Protein AF-A0A2H6NEI2-F1 (afdb_monomer_lite)

Foldseek 3Di:
DDDPVRVVVLVVVVVVVCVVCVVVVHDDDPVRVVVVVVVCVVCCVPVNDDPDCDPVNCLVPPDDDDSVVSVVVVVVVVVVVVVVVVVVQVVCCVVVVHGDDPVVVVVVCVVVVVVD

Structure (mmCIF, N/CA/C/O backbone):
data_AF-A0A2H6NEI2-F1
#
_entry.id   AF-A0A2H6NEI2-F1
#
loop_
_atom_site.group_PDB
_atom_site.id
_atom_site.type_symbol
_atom_site.label_atom_id
_atom_site.label_alt_id
_atom_site.label_comp_id
_atom_site.label_asym_id
_atom_site.label_entity_id
_atom_site.label_seq_id
_atom_site.pdbx_PDB_ins_code
_atom_site.Cartn_x
_atom_site.Cartn_y
_atom_site.Cartn_z
_atom_site.occupancy
_atom_site.B_iso_or_equiv
_atom_site.auth_seq_id
_atom_site.auth_comp_id
_atom_site.auth_asym_id
_atom_site.auth_atom_id
_atom_site.pdbx_PDB_model_num
ATOM 1 N N . TYR A 1 1 ? -45.173 3.120 -2.646 1.00 40.41 1 TYR A N 1
ATOM 2 C CA . TYR A 1 1 ? -45.473 2.443 -1.368 1.00 40.41 1 TYR A CA 1
ATOM 3 C C . TYR A 1 1 ? -44.822 1.066 -1.385 1.00 40.41 1 TYR A C 1
ATOM 5 O O . TYR A 1 1 ? -45.024 0.372 -2.376 1.00 40.41 1 TYR A O 1
ATOM 13 N N . PRO A 1 2 ? -43.997 0.688 -0.390 1.00 46.28 2 PRO A N 1
ATOM 14 C CA . PRO A 1 2 ? -43.356 -0.630 -0.358 1.00 46.28 2 PRO A CA 1
ATOM 15 C C . PRO A 1 2 ? -44.412 -1.733 -0.193 1.00 46.28 2 PRO A C 1
ATOM 17 O O . PRO A 1 2 ? -45.342 -1.572 0.595 1.00 46.28 2 PRO A O 1
ATOM 20 N N . ASN A 1 3 ? -44.289 -2.835 -0.936 1.00 61.16 3 ASN A N 1
ATOM 21 C CA . ASN A 1 3 ? -45.198 -3.982 -0.845 1.00 61.16 3 ASN A CA 1
ATOM 22 C C . ASN A 1 3 ? -44.942 -4.749 0.472 1.00 61.16 3 ASN A C 1
ATOM 24 O O . ASN A 1 3 ? -43.806 -4.830 0.931 1.00 61.16 3 ASN A O 1
ATOM 28 N N . ILE A 1 4 ? -45.977 -5.348 1.068 1.00 69.56 4 ILE A N 1
ATOM 29 C CA . ILE A 1 4 ? -45.916 -6.202 2.272 1.00 69.56 4 ILE A CA 1
ATOM 30 C C . ILE A 1 4 ? -44.775 -7.235 2.215 1.00 69.56 4 ILE A C 1
ATOM 32 O O . ILE A 1 4 ? -44.058 -7.414 3.198 1.00 69.56 4 ILE A O 1
ATOM 36 N N . ARG A 1 5 ? -44.528 -7.852 1.051 1.00 62.69 5 ARG A N 1
ATOM 37 C CA . ARG A 1 5 ? -43.399 -8.787 0.870 1.00 62.69 5 ARG A CA 1
ATOM 38 C C . ARG A 1 5 ? -42.024 -8.128 1.028 1.00 62.69 5 ARG A C 1
ATOM 40 O O . ARG A 1 5 ? -41.083 -8.788 1.472 1.00 62.69 5 ARG A O 1
ATOM 47 N N . ASP A 1 6 ? -41.894 -6.856 0.667 1.00 63.16 6 ASP A N 1
ATOM 48 C CA . ASP A 1 6 ? -40.654 -6.092 0.828 1.00 63.16 6 ASP A CA 1
ATOM 49 C C . ASP A 1 6 ? -40.447 -5.690 2.291 1.00 63.16 6 ASP A C 1
ATOM 51 O O . ASP A 1 6 ? -39.320 -5.721 2.786 1.00 63.16 6 ASP A O 1
ATOM 55 N N . ILE A 1 7 ? -41.539 -5.412 3.010 1.00 65.25 7 ILE A N 1
ATOM 56 C CA . ILE A 1 7 ? -41.526 -5.103 4.445 1.00 65.25 7 ILE A CA 1
ATOM 57 C C . ILE A 1 7 ? -41.105 -6.336 5.260 1.00 65.25 7 ILE A C 1
ATOM 59 O O . ILE A 1 7 ? -40.207 -6.240 6.091 1.00 65.25 7 ILE A O 1
ATOM 63 N N . GLU A 1 8 ? -41.662 -7.518 4.983 1.00 66.62 8 GLU A N 1
ATOM 64 C CA . GLU A 1 8 ? -41.274 -8.767 5.664 1.00 66.62 8 GLU A CA 1
ATOM 65 C C . GLU A 1 8 ? -39.816 -9.165 5.409 1.00 66.62 8 GLU A C 1
ATOM 67 O O . GLU A 1 8 ? -39.137 -9.693 6.295 1.00 66.62 8 GLU A O 1
ATOM 72 N N . LYS A 1 9 ? -39.318 -8.940 4.187 1.00 66.56 9 LYS A N 1
ATOM 73 C CA . LYS A 1 9 ? -37.896 -9.132 3.883 1.00 66.56 9 LYS A CA 1
ATOM 74 C C . LYS A 1 9 ? -37.050 -8.135 4.669 1.00 66.56 9 LYS A C 1
ATOM 76 O O . LYS A 1 9 ? -36.067 -8.545 5.276 1.00 66.56 9 LYS A O 1
ATOM 81 N N . MET A 1 10 ? -37.440 -6.859 4.714 1.00 62.94 10 MET A N 1
ATOM 82 C CA . MET A 1 10 ? -36.738 -5.831 5.489 1.00 62.94 10 MET A CA 1
ATOM 83 C C . MET A 1 10 ? -36.679 -6.148 6.988 1.00 62.94 10 MET A C 1
ATOM 85 O O . MET A 1 10 ? -35.620 -5.974 7.585 1.00 62.94 10 MET A O 1
ATOM 89 N N . ILE A 1 11 ? -37.772 -6.633 7.584 1.00 67.31 11 ILE A N 1
ATOM 90 C CA . ILE A 1 11 ? -37.821 -7.006 9.007 1.00 67.31 11 ILE A CA 1
ATOM 91 C C . ILE A 1 11 ? -36.866 -8.173 9.286 1.00 67.31 11 ILE A C 1
ATOM 93 O O . ILE A 1 11 ? -35.995 -8.048 10.144 1.00 67.31 11 ILE A O 1
ATOM 97 N N . ARG A 1 12 ? -36.922 -9.247 8.484 1.00 66.50 12 ARG A N 1
ATOM 98 C CA . ARG A 1 12 ? -35.995 -10.386 8.623 1.00 66.50 12 ARG A CA 1
ATOM 99 C C . ARG A 1 12 ? -34.529 -9.989 8.455 1.00 66.50 12 ARG A C 1
ATOM 101 O O . ARG A 1 12 ? -33.669 -10.485 9.176 1.00 66.50 12 ARG A O 1
ATOM 108 N N . TYR A 1 13 ? -34.218 -9.099 7.510 1.00 60.81 13 TYR A N 1
ATOM 109 C CA . TYR A 1 13 ? -32.846 -8.616 7.350 1.00 60.81 13 TYR A CA 1
ATOM 110 C C . TYR A 1 13 ? -32.397 -7.741 8.525 1.00 60.81 13 TYR A C 1
ATOM 112 O O . TYR A 1 13 ? -31.247 -7.871 8.936 1.00 60.81 13 TYR A O 1
ATOM 120 N N . LYS A 1 14 ? -33.273 -6.899 9.095 1.00 63.66 14 LYS A N 1
ATOM 121 C CA . LYS A 1 14 ? -32.969 -6.125 10.311 1.00 63.66 14 LYS A CA 1
ATOM 122 C C . LYS A 1 14 ? -32.583 -7.033 11.473 1.00 63.66 14 LYS A C 1
ATOM 124 O O . LYS A 1 14 ? -31.544 -6.805 12.078 1.00 63.66 14 LYS A O 1
ATOM 129 N N . GLU A 1 15 ? -33.369 -8.072 11.738 1.00 68.31 15 GLU A N 1
ATOM 130 C CA . GLU A 1 15 ? -33.127 -9.017 12.838 1.00 68.31 15 GLU A CA 1
ATOM 131 C C . GLU A 1 15 ? -31.785 -9.754 12.682 1.00 68.31 15 GLU A C 1
ATOM 133 O O . GLU A 1 15 ? -30.975 -9.785 13.608 1.00 68.31 15 GLU A O 1
ATOM 138 N N . LEU A 1 16 ? -31.488 -10.263 11.480 1.00 65.19 16 LEU A N 1
ATOM 139 C CA . LEU A 1 16 ? -30.225 -10.958 11.191 1.00 65.19 16 LEU A CA 1
ATOM 140 C C . LEU A 1 16 ? -28.996 -10.041 11.263 1.00 65.19 16 LEU A C 1
ATOM 142 O O . LEU A 1 16 ? -27.901 -10.486 11.622 1.00 65.19 16 LEU A O 1
ATOM 146 N N . VAL A 1 17 ? -29.149 -8.776 10.865 1.00 60.75 17 VAL A N 1
ATOM 147 C CA . VAL A 1 17 ? -28.071 -7.785 10.924 1.00 60.75 17 VAL A CA 1
ATOM 148 C C . VAL A 1 17 ? -27.802 -7.402 12.367 1.00 60.75 17 VAL A C 1
ATOM 150 O O . VAL A 1 17 ? -26.643 -7.453 12.764 1.00 60.75 17 VAL A O 1
ATOM 153 N N . ASP A 1 18 ? -28.848 -7.126 13.147 1.00 62.75 18 ASP A N 1
ATOM 154 C CA . ASP A 1 18 ? -28.743 -6.724 14.550 1.00 62.75 18 ASP A CA 1
ATOM 155 C C . ASP A 1 18 ? -28.093 -7.827 15.411 1.00 62.75 18 ASP A C 1
ATOM 157 O O . ASP A 1 18 ? -27.259 -7.545 16.268 1.00 62.75 18 ASP A O 1
ATOM 161 N N . GLU A 1 19 ? -28.354 -9.110 15.127 1.00 61.25 19 GLU A N 1
ATOM 162 C CA . GLU A 1 19 ? -27.636 -10.221 15.771 1.00 61.25 19 GLU A CA 1
ATOM 163 C C . GLU A 1 19 ? -26.144 -10.290 15.400 1.00 61.25 19 GLU A C 1
ATOM 165 O O . GLU A 1 19 ? -25.294 -10.548 16.259 1.00 61.25 19 GLU A O 1
ATOM 170 N N . 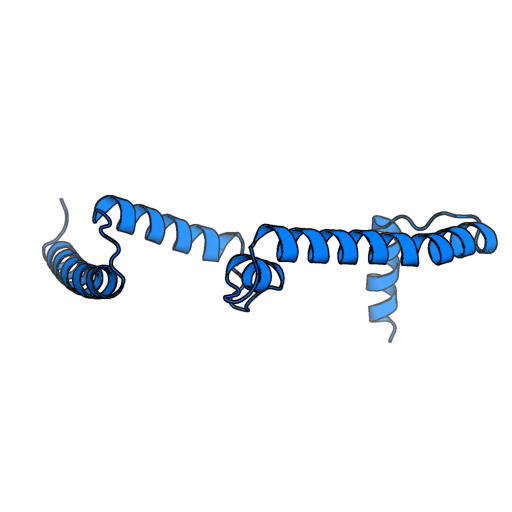ARG A 1 20 ? -25.789 -10.076 14.125 1.00 56.84 20 ARG A N 1
ATOM 171 C CA . ARG A 1 20 ? -24.389 -10.145 13.661 1.00 56.84 20 ARG A CA 1
ATOM 172 C C . ARG A 1 20 ? -23.561 -8.944 14.113 1.00 56.84 20 ARG A C 1
ATOM 174 O O . ARG A 1 20 ? -22.379 -9.115 14.415 1.00 56.84 20 ARG A O 1
ATOM 181 N N . THR A 1 21 ? -24.149 -7.751 14.143 1.00 57.34 21 THR A N 1
ATOM 182 C CA . THR A 1 21 ? -23.494 -6.510 14.578 1.00 57.34 21 THR A CA 1
ATOM 183 C C . THR A 1 21 ? -23.335 -6.471 16.097 1.00 57.34 21 THR A C 1
ATOM 185 O O . THR A 1 21 ? -22.233 -6.175 16.566 1.00 57.34 21 THR A O 1
ATOM 188 N N . LYS A 1 22 ? -24.344 -6.915 16.867 1.00 58.97 22 LYS A N 1
ATOM 189 C CA . LYS A 1 22 ? -24.234 -7.086 18.331 1.00 58.97 22 LYS A CA 1
ATOM 190 C C . LYS A 1 22 ? -23.126 -8.055 18.726 1.00 58.97 22 LYS A C 1
ATOM 192 O O . LYS A 1 22 ? -22.340 -7.741 19.614 1.00 58.97 22 LYS A O 1
ATOM 197 N N . ARG A 1 23 ? -22.981 -9.190 18.027 1.00 51.84 23 ARG A N 1
ATOM 198 C CA . ARG A 1 23 ? -21.881 -10.148 18.276 1.00 51.84 23 ARG A CA 1
ATOM 199 C C . ARG A 1 23 ? -20.485 -9.564 18.042 1.00 51.84 23 ARG A C 1
ATOM 201 O O . ARG A 1 23 ? -19.524 -10.079 18.601 1.00 51.84 23 ARG A O 1
ATOM 208 N N . LYS A 1 24 ? -20.358 -8.520 17.218 1.00 57.81 24 LYS A N 1
ATOM 209 C CA . LYS A 1 24 ? -19.084 -7.845 16.924 1.00 57.81 24 LYS A CA 1
ATOM 210 C C . LYS A 1 24 ? -18.884 -6.547 17.719 1.00 57.81 24 LYS A C 1
ATOM 212 O O . LYS A 1 24 ? -17.877 -5.884 17.512 1.00 57.81 24 LYS A O 1
ATOM 217 N N . GLY A 1 25 ? -19.816 -6.185 18.609 1.00 53.00 25 GLY A N 1
ATOM 218 C CA . GLY A 1 25 ? -19.750 -4.951 19.403 1.00 53.00 25 GLY A CA 1
ATOM 219 C C . GLY A 1 25 ? -19.927 -3.666 18.587 1.00 53.00 25 GLY A C 1
ATOM 220 O O . GLY A 1 25 ? -19.584 -2.587 19.058 1.00 53.00 25 GLY A O 1
ATOM 221 N N . ILE A 1 26 ? -20.439 -3.768 17.359 1.00 61.09 26 ILE A N 1
ATOM 222 C CA . ILE A 1 26 ? -20.591 -2.636 16.444 1.00 61.09 26 ILE A CA 1
ATOM 223 C C . ILE A 1 26 ? -22.052 -2.186 16.498 1.00 61.09 26 ILE A C 1
ATOM 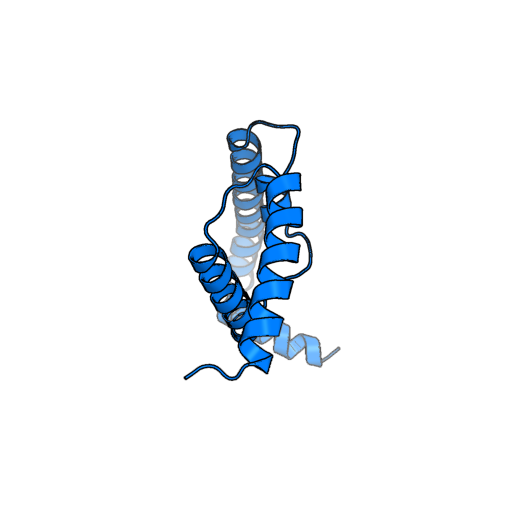225 O O . ILE A 1 26 ? -22.933 -2.909 16.042 1.00 61.09 26 ILE A O 1
ATOM 229 N N . ILE A 1 27 ? -22.321 -0.996 17.038 1.00 62.06 27 ILE A N 1
ATOM 230 C CA . ILE A 1 27 ? -23.652 -0.375 16.975 1.00 62.06 27 ILE A CA 1
ATOM 231 C C . ILE A 1 27 ? -23.687 0.482 15.712 1.00 62.06 27 ILE A C 1
ATOM 233 O O . ILE A 1 27 ? -23.021 1.511 15.634 1.00 62.06 27 ILE A O 1
ATOM 237 N N . LEU A 1 28 ? -24.427 0.031 14.705 1.00 65.00 28 LEU A N 1
ATOM 238 C CA . LEU A 1 28 ? -24.539 0.704 13.414 1.00 65.00 28 LEU A CA 1
ATOM 239 C C . LEU A 1 28 ? -26.020 0.871 13.085 1.00 65.00 28 LEU A C 1
ATOM 241 O O . LEU A 1 28 ? -26.769 -0.106 13.120 1.00 65.00 28 LEU A O 1
ATOM 245 N N . ASP A 1 29 ? -26.441 2.100 12.786 1.00 76.44 29 ASP A N 1
ATOM 246 C CA . ASP A 1 29 ? -27.825 2.370 12.401 1.00 76.44 29 ASP A CA 1
ATOM 247 C C . ASP A 1 29 ? -28.184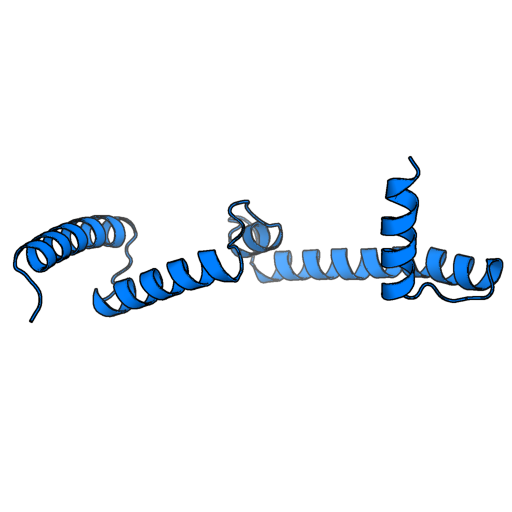 1.636 11.096 1.00 76.44 29 ASP A C 1
ATOM 249 O O . ASP A 1 29 ? -27.367 1.502 10.177 1.00 76.44 29 ASP A O 1
ATOM 253 N N . TRP A 1 30 ? -29.426 1.155 11.009 1.00 71.44 30 TRP A N 1
ATOM 254 C CA . TRP A 1 30 ? -29.905 0.343 9.888 1.00 71.44 30 TRP A CA 1
ATOM 255 C C . TRP A 1 30 ? -29.766 1.066 8.547 1.00 71.44 30 TRP A C 1
ATOM 257 O O . TRP A 1 30 ? -29.433 0.448 7.531 1.00 71.44 30 TRP A O 1
ATOM 267 N N . TRP A 1 31 ? -30.014 2.378 8.536 1.00 70.31 31 TRP A N 1
ATOM 268 C CA . TRP A 1 31 ? -29.899 3.172 7.322 1.00 70.31 31 TRP A CA 1
ATOM 269 C C . TRP A 1 31 ? -28.453 3.227 6.830 1.00 70.31 31 TRP A C 1
ATOM 271 O O . TRP A 1 31 ? -28.187 2.962 5.656 1.00 70.31 31 TRP A O 1
ATOM 281 N N . ALA A 1 32 ? -27.511 3.461 7.744 1.00 75.69 32 ALA A N 1
ATOM 282 C CA . ALA A 1 32 ? -26.087 3.459 7.436 1.00 75.69 32 ALA A CA 1
ATOM 283 C C . ALA A 1 32 ? -25.618 2.086 6.920 1.00 75.69 32 ALA A C 1
ATOM 285 O O . ALA A 1 32 ? -24.897 2.013 5.924 1.00 75.69 32 ALA A O 1
ATOM 286 N N . TYR A 1 33 ? -26.091 0.987 7.516 1.00 77.25 33 TYR A N 1
ATOM 287 C CA . TYR A 1 33 ? -25.812 -0.362 7.014 1.00 77.25 33 TYR A CA 1
ATOM 288 C C . TYR A 1 33 ? -26.295 -0.556 5.567 1.00 77.25 33 TYR A C 1
ATOM 290 O O . TYR A 1 33 ? -25.542 -1.040 4.717 1.00 77.25 33 TYR A O 1
ATOM 298 N N . MET A 1 34 ? -27.532 -0.150 5.266 1.00 75.94 34 MET A N 1
ATOM 299 C CA . MET A 1 34 ? -28.100 -0.262 3.919 1.00 75.94 34 MET A CA 1
ATOM 300 C C . MET A 1 34 ? -27.309 0.551 2.894 1.00 75.94 34 MET A C 1
ATOM 302 O O . MET A 1 34 ? -27.032 0.052 1.802 1.00 75.94 34 MET A O 1
ATOM 306 N N . GLN A 1 35 ? -26.896 1.768 3.247 1.00 78.69 35 GLN A N 1
ATOM 307 C CA . GLN A 1 35 ? -26.067 2.600 2.376 1.00 78.69 35 GLN A CA 1
ATOM 308 C C . GLN A 1 35 ? -24.721 1.934 2.067 1.00 78.69 35 GLN A C 1
ATOM 310 O O . GLN A 1 35 ? -24.335 1.857 0.899 1.00 78.69 35 GLN A O 1
ATOM 315 N N . ILE A 1 36 ? -24.046 1.382 3.082 1.00 81.62 36 ILE A N 1
ATOM 316 C CA . ILE A 1 36 ? -22.776 0.657 2.912 1.00 81.62 36 ILE A CA 1
ATOM 317 C C . ILE A 1 36 ? -22.966 -0.561 2.002 1.00 81.62 36 ILE A C 1
ATOM 319 O O . ILE A 1 36 ? -22.169 -0.777 1.095 1.00 81.62 36 ILE A O 1
ATOM 323 N N . GLN A 1 37 ? -24.033 -1.341 2.193 1.00 80.50 37 GLN A N 1
ATOM 324 C CA . GLN A 1 37 ? -24.303 -2.535 1.385 1.00 80.50 37 GLN A CA 1
ATOM 325 C C . GLN A 1 37 ? -24.605 -2.213 -0.080 1.00 80.50 37 GLN A C 1
ATOM 327 O O . GLN A 1 37 ? -24.135 -2.914 -0.977 1.00 80.50 37 GLN A O 1
ATOM 332 N N . VAL A 1 38 ? -25.402 -1.173 -0.335 1.00 82.81 38 VAL A N 1
ATOM 333 C CA . VAL A 1 38 ? -25.716 -0.736 -1.701 1.00 82.81 38 VAL A CA 1
ATOM 334 C C . VAL A 1 38 ? -24.448 -0.264 -2.401 1.00 82.81 38 VAL A C 1
ATOM 336 O O . VAL A 1 38 ? -24.191 -0.686 -3.528 1.00 82.81 38 VAL A O 1
ATOM 339 N N . LYS A 1 39 ? -23.634 0.543 -1.712 1.00 79.50 39 LYS A N 1
ATOM 340 C CA . LYS A 1 39 ? -22.359 1.020 -2.242 1.00 79.50 39 LYS A CA 1
ATOM 341 C C . LYS A 1 39 ? -21.400 -0.142 -2.516 1.00 79.50 39 LYS A C 1
ATOM 343 O O . LYS A 1 39 ? -20.941 -0.287 -3.638 1.00 79.50 39 LYS A O 1
ATOM 348 N N . PHE A 1 40 ? -21.222 -1.051 -1.558 1.00 77.44 40 PHE A N 1
ATOM 349 C CA . PHE A 1 40 ? -20.375 -2.237 -1.713 1.00 77.44 40 PHE A CA 1
ATOM 350 C C . PHE A 1 40 ? -20.784 -3.106 -2.910 1.00 77.44 40 PHE A C 1
ATOM 352 O O . PHE A 1 40 ? -19.937 -3.545 -3.682 1.00 77.44 40 PHE A O 1
ATOM 359 N N . LYS A 1 41 ? -22.088 -3.346 -3.107 1.00 80.12 41 LYS A N 1
ATOM 360 C CA . LYS A 1 41 ? -22.580 -4.115 -4.262 1.00 80.12 41 LYS A CA 1
ATOM 361 C C . LYS A 1 41 ? -22.324 -3.419 -5.593 1.00 80.12 41 LYS A C 1
ATOM 363 O O . LYS A 1 41 ? -22.144 -4.111 -6.593 1.00 80.12 41 LYS A O 1
ATOM 368 N N . LYS A 1 42 ? -22.382 -2.089 -5.617 1.00 80.44 42 LYS A N 1
ATOM 369 C CA . LYS A 1 42 ? -22.086 -1.292 -6.806 1.00 80.44 42 LYS A CA 1
ATOM 370 C C . LYS A 1 42 ? -20.589 -1.350 -7.116 1.00 80.44 42 LYS A C 1
ATOM 372 O O . LYS A 1 42 ? -20.220 -1.814 -8.190 1.00 80.44 42 LYS A O 1
ATOM 377 N N . ASP A 1 43 ? -19.755 -1.026 -6.134 1.00 75.12 43 ASP A N 1
ATOM 378 C CA . ASP A 1 43 ? -18.294 -1.002 -6.255 1.00 75.12 43 ASP A CA 1
ATOM 379 C C . ASP A 1 43 ? -17.742 -2.396 -6.620 1.00 75.12 43 ASP A C 1
ATOM 381 O O . ASP A 1 43 ? -16.921 -2.531 -7.522 1.00 75.12 43 ASP A O 1
ATOM 385 N N . SER A 1 44 ? -18.284 -3.469 -6.028 1.00 74.31 44 SER A N 1
ATOM 386 C CA . SER A 1 44 ? -17.919 -4.853 -6.369 1.00 74.31 44 SER A CA 1
ATOM 387 C C . SER A 1 44 ? -18.230 -5.243 -7.813 1.00 74.31 44 SER A C 1
ATOM 389 O O . SER A 1 44 ? -17.577 -6.148 -8.329 1.00 74.31 44 SER A O 1
ATOM 391 N N . LYS A 1 45 ? -19.250 -4.644 -8.434 1.00 73.88 45 LYS A N 1
ATOM 392 C CA . LYS A 1 45 ? -19.637 -4.940 -9.819 1.00 73.88 45 LYS A CA 1
ATOM 393 C C . LYS A 1 45 ? -18.885 -4.080 -10.826 1.00 73.88 45 LYS A C 1
ATOM 395 O O . LYS A 1 45 ? -18.617 -4.558 -11.919 1.00 73.88 45 LYS A O 1
ATOM 400 N N . GLU A 1 46 ? -18.606 -2.829 -10.473 1.00 73.38 46 GLU A N 1
ATOM 401 C CA . GLU A 1 46 ? -18.005 -1.845 -11.378 1.00 73.38 46 GLU A CA 1
ATOM 402 C C . GLU A 1 46 ? -16.475 -1.870 -11.345 1.00 73.38 46 GLU A C 1
ATOM 404 O O . GLU A 1 46 ? -15.852 -1.769 -12.395 1.00 73.38 46 GLU A O 1
ATOM 409 N N . GLN A 1 47 ? -15.869 -2.015 -10.163 1.00 63.72 47 GLN A N 1
ATOM 410 C CA . GLN A 1 47 ? -14.413 -1.923 -9.991 1.00 63.72 47 GLN A CA 1
ATOM 411 C C . GLN A 1 47 ? -13.741 -3.270 -9.715 1.00 63.72 47 GLN A C 1
ATOM 413 O O . GLN A 1 47 ? -12.527 -3.366 -9.836 1.00 63.72 47 GLN A O 1
ATOM 418 N N . GLY A 1 48 ? -14.522 -4.306 -9.386 1.00 63.00 48 GLY A N 1
ATOM 419 C CA . GLY A 1 48 ? -13.998 -5.605 -8.970 1.00 63.00 48 GLY A CA 1
ATOM 420 C C . GLY A 1 48 ? -13.325 -5.496 -7.604 1.00 63.00 48 GLY A C 1
ATOM 421 O O . GLY A 1 48 ? -12.183 -5.074 -7.487 1.00 63.00 48 GLY A O 1
ATOM 422 N N . ILE A 1 49 ? -14.037 -5.871 -6.541 1.00 65.62 49 ILE A N 1
ATOM 423 C CA . ILE A 1 49 ? -13.403 -5.992 -5.225 1.00 65.62 49 ILE A CA 1
ATOM 424 C C . ILE A 1 49 ? -12.669 -7.323 -5.207 1.00 65.62 49 ILE A C 1
ATOM 426 O O . ILE A 1 49 ? -13.302 -8.382 -5.308 1.00 65.62 49 ILE A O 1
ATOM 430 N N . ASP A 1 50 ? -11.349 -7.240 -5.103 1.00 63.59 50 ASP A N 1
ATOM 431 C CA . ASP A 1 50 ? -10.500 -8.409 -4.986 1.00 63.59 50 ASP A CA 1
ATOM 432 C C . ASP A 1 50 ? -10.869 -9.174 -3.709 1.00 63.59 50 ASP A C 1
ATOM 434 O O . ASP A 1 50 ? -11.048 -8.594 -2.634 1.00 63.59 50 ASP A O 1
ATOM 438 N N . LYS A 1 51 ? -11.115 -10.475 -3.854 1.00 66.75 51 LYS A N 1
ATOM 439 C CA . LYS A 1 51 ? -11.565 -11.321 -2.736 1.00 66.75 51 LYS A CA 1
ATOM 440 C C . LYS A 1 51 ? -10.389 -11.922 -1.984 1.00 66.75 51 LYS A C 1
ATOM 442 O O . LYS A 1 51 ? -10.581 -12.440 -0.882 1.00 66.75 51 LYS A O 1
ATOM 447 N N . GLU A 1 52 ? -9.214 -11.900 -2.598 1.00 75.75 52 GLU A N 1
ATOM 448 C CA . GLU A 1 52 ? -7.988 -12.385 -1.997 1.00 75.75 52 GLU A CA 1
ATOM 449 C C . GLU A 1 52 ? -7.394 -11.322 -1.082 1.00 75.75 52 GLU A C 1
ATOM 451 O O . GLU A 1 52 ? -7.542 -10.122 -1.294 1.00 75.75 52 GLU A O 1
ATOM 456 N N . VAL A 1 53 ? -6.749 -11.780 -0.012 1.00 69.31 53 VAL A N 1
ATOM 457 C CA . VAL A 1 53 ? -6.153 -10.884 0.976 1.00 69.31 53 VAL A CA 1
ATOM 458 C C . VAL A 1 53 ? -4.905 -10.260 0.361 1.00 69.31 53 VAL A C 1
ATOM 460 O O . VAL A 1 53 ? -3.873 -10.927 0.247 1.00 69.31 53 VAL A O 1
ATOM 463 N N . GLN A 1 54 ? -4.978 -8.982 -0.003 1.00 76.81 54 GLN A N 1
ATOM 464 C CA . GLN A 1 54 ? -3.852 -8.283 -0.610 1.00 76.81 54 GLN A CA 1
ATOM 465 C C . GLN A 1 54 ? -2.754 -8.000 0.424 1.00 76.81 54 GLN A C 1
ATOM 467 O O . GLN A 1 54 ? -3.007 -7.936 1.631 1.00 76.81 54 GLN A O 1
ATOM 472 N N . LYS A 1 55 ? -1.510 -7.780 -0.031 1.00 73.62 55 LYS A N 1
ATOM 473 C CA . LYS A 1 55 ? -0.385 -7.396 0.853 1.00 73.62 55 LYS A CA 1
ATOM 474 C C . LYS A 1 55 ? -0.751 -6.192 1.740 1.00 73.62 55 LYS A C 1
ATOM 476 O O . LYS A 1 55 ? -0.453 -6.194 2.934 1.00 73.62 55 LYS A O 1
ATOM 481 N N . LEU A 1 56 ? -1.463 -5.205 1.187 1.00 76.75 56 LEU A N 1
ATOM 482 C CA . LEU A 1 56 ? -1.945 -4.037 1.933 1.00 76.75 56 LEU A CA 1
ATOM 483 C C . LEU A 1 56 ? -2.963 -4.406 3.021 1.00 76.75 56 LEU A C 1
ATOM 485 O O . LEU A 1 56 ? -2.870 -3.888 4.134 1.00 76.75 56 LEU A O 1
ATOM 489 N N . ASP A 1 57 ? -3.870 -5.348 2.757 1.00 77.50 57 ASP A N 1
ATOM 490 C CA . ASP A 1 57 ? -4.810 -5.848 3.767 1.00 77.50 57 ASP A CA 1
ATOM 491 C C . ASP A 1 57 ? -4.069 -6.529 4.919 1.00 77.50 57 ASP A C 1
ATOM 493 O O . ASP A 1 57 ? -4.418 -6.347 6.085 1.00 77.50 57 ASP A O 1
ATOM 497 N N . GLN A 1 58 ? -2.997 -7.269 4.634 1.00 80.31 58 GLN A N 1
ATOM 498 C CA . GLN A 1 58 ? -2.175 -7.901 5.672 1.00 80.31 58 GLN A CA 1
ATOM 499 C C . GLN A 1 58 ? -1.461 -6.848 6.536 1.00 80.31 58 GLN A C 1
ATOM 501 O O . GLN A 1 58 ? -1.411 -6.969 7.765 1.00 80.31 58 GLN A O 1
ATOM 506 N N . ILE A 1 59 ? -0.975 -5.768 5.919 1.00 80.12 59 ILE A N 1
ATOM 507 C CA . ILE A 1 59 ? -0.340 -4.640 6.617 1.00 80.12 59 ILE A CA 1
ATOM 508 C C . ILE A 1 59 ? -1.348 -3.885 7.487 1.00 80.12 59 ILE A C 1
ATOM 510 O O . ILE A 1 59 ? -1.023 -3.551 8.626 1.00 80.12 59 ILE A O 1
ATOM 514 N N . LEU A 1 60 ? -2.570 -3.669 6.998 1.00 75.12 60 LEU A N 1
ATOM 515 C CA . LEU A 1 60 ? -3.634 -2.968 7.721 1.00 75.12 60 LEU A CA 1
ATOM 516 C C . LEU A 1 60 ? -4.226 -3.814 8.858 1.00 75.12 60 LEU A C 1
ATOM 518 O O . LEU A 1 60 ? -4.500 -3.292 9.938 1.00 75.12 60 LEU A O 1
ATOM 522 N N . THR A 1 61 ? -4.386 -5.122 8.643 1.00 75.12 61 THR A N 1
ATOM 523 C CA . THR A 1 61 ? -5.150 -6.009 9.543 1.00 75.12 61 THR A CA 1
ATOM 524 C C . THR A 1 61 ? -4.283 -6.909 10.427 1.00 75.12 61 THR A C 1
ATOM 526 O O . THR A 1 61 ? -4.802 -7.584 11.315 1.00 75.12 61 THR A O 1
ATOM 529 N N . GLY A 1 62 ? -2.965 -6.953 10.214 1.00 74.00 62 GLY A N 1
ATOM 530 C CA . GLY A 1 62 ? -2.065 -7.787 11.021 1.00 74.00 62 GLY A CA 1
ATOM 531 C C . GLY A 1 62 ? -2.095 -7.435 12.516 1.00 74.00 62 GLY A C 1
ATOM 532 O O . GLY A 1 62 ? -2.305 -6.281 12.907 1.00 74.00 62 GLY A O 1
ATOM 533 N N . LYS A 1 63 ? -1.906 -8.456 13.354 1.00 66.50 63 LYS A N 1
ATOM 534 C CA . LYS A 1 63 ? -2.192 -8.403 14.795 1.00 66.50 63 LYS A CA 1
ATOM 535 C C . LYS A 1 63 ? -1.024 -7.950 15.672 1.00 66.50 63 LYS A C 1
ATOM 537 O O . LYS A 1 63 ? -1.266 -7.464 16.771 1.00 66.50 63 LYS A O 1
ATOM 542 N N . ASP A 1 64 ? 0.214 -8.047 15.187 1.00 62.72 64 ASP A N 1
ATOM 543 C CA . ASP A 1 64 ? 1.340 -8.256 16.113 1.00 62.72 64 ASP A CA 1
ATOM 544 C C . ASP A 1 64 ? 2.418 -7.151 16.096 1.00 62.72 64 ASP A C 1
ATOM 546 O O . ASP A 1 64 ? 3.344 -7.168 16.901 1.00 62.72 64 ASP A O 1
ATOM 550 N N . ILE A 1 65 ? 2.293 -6.135 15.228 1.00 60.00 65 ILE A N 1
ATOM 551 C CA . ILE A 1 65 ? 3.248 -5.013 15.120 1.00 60.00 65 ILE A CA 1
ATOM 552 C C . ILE A 1 65 ? 2.481 -3.685 15.037 1.00 60.00 65 ILE A C 1
ATOM 554 O O . ILE A 1 65 ? 1.459 -3.598 14.349 1.00 60.00 65 ILE A O 1
ATOM 558 N N . LYS A 1 66 ? 2.972 -2.622 15.696 1.00 77.88 66 LYS A N 1
ATOM 559 C CA . LYS A 1 66 ? 2.418 -1.259 15.569 1.00 77.88 66 LYS A CA 1
ATOM 560 C C . LYS A 1 66 ? 2.274 -0.910 14.085 1.00 77.88 66 LYS A C 1
ATOM 562 O O . LYS A 1 66 ? 3.247 -1.002 13.345 1.00 77.88 66 LYS A O 1
ATOM 567 N N . PHE A 1 67 ? 1.068 -0.530 13.663 1.00 77.56 67 PHE A N 1
ATOM 568 C CA . PHE A 1 67 ? 0.708 -0.261 12.263 1.00 77.56 67 PHE A CA 1
ATOM 569 C C . PHE A 1 67 ? 1.787 0.533 11.506 1.00 77.56 67 PHE A C 1
ATOM 571 O O . PHE A 1 67 ? 2.247 0.097 10.458 1.00 77.56 67 PHE A O 1
ATOM 578 N N . ILE A 1 68 ? 2.284 1.612 12.122 1.00 79.25 68 ILE A N 1
ATOM 579 C CA . ILE A 1 68 ? 3.326 2.493 11.572 1.00 79.25 68 ILE A CA 1
ATOM 580 C C . ILE A 1 68 ? 4.572 1.719 11.121 1.00 79.25 68 ILE A C 1
ATOM 582 O O . ILE A 1 68 ? 5.086 1.971 10.039 1.00 79.25 68 ILE A O 1
ATOM 586 N N . THR A 1 69 ? 5.051 0.763 11.917 1.00 79.81 69 THR A N 1
ATOM 587 C CA . THR A 1 69 ? 6.268 0.003 11.604 1.00 79.81 69 THR A CA 1
ATOM 588 C C . THR A 1 69 ? 6.067 -0.926 10.408 1.00 79.81 69 THR A C 1
ATOM 590 O O . THR A 1 69 ? 6.965 -1.056 9.585 1.00 79.81 69 THR A O 1
ATOM 593 N N . ARG A 1 70 ? 4.886 -1.541 10.266 1.00 81.31 70 ARG A N 1
ATOM 594 C CA . ARG A 1 70 ? 4.579 -2.383 9.097 1.00 81.31 70 ARG A CA 1
ATOM 595 C C . ARG A 1 70 ? 4.467 -1.554 7.829 1.00 81.31 70 ARG A C 1
ATOM 597 O O . ARG A 1 70 ? 5.037 -1.934 6.814 1.00 81.31 70 ARG A O 1
ATOM 604 N N . THR A 1 71 ? 3.784 -0.414 7.910 1.00 80.62 71 THR A N 1
ATOM 605 C CA . THR A 1 71 ? 3.672 0.523 6.790 1.00 80.62 71 THR A CA 1
ATOM 606 C C . THR A 1 71 ? 5.046 1.032 6.373 1.00 80.62 71 THR A C 1
ATOM 608 O O . THR A 1 71 ? 5.361 1.011 5.192 1.00 80.62 71 THR A O 1
ATOM 611 N N . TYR A 1 72 ? 5.888 1.429 7.332 1.00 79.81 72 TYR A N 1
ATOM 612 C CA . TYR A 1 72 ? 7.244 1.898 7.053 1.00 79.81 72 TYR A CA 1
ATOM 613 C C . TYR A 1 72 ? 8.102 0.824 6.378 1.00 79.81 72 TYR A C 1
ATOM 615 O O . TYR A 1 72 ? 8.705 1.097 5.349 1.00 79.81 72 TYR A O 1
ATOM 623 N N . ASN A 1 73 ? 8.111 -0.403 6.906 1.00 83.44 73 ASN A N 1
ATOM 624 C CA . ASN A 1 73 ? 8.894 -1.489 6.317 1.00 83.44 73 ASN A CA 1
ATOM 625 C C . ASN A 1 73 ? 8.423 -1.839 4.900 1.00 83.44 73 ASN A C 1
ATOM 627 O O . ASN A 1 73 ? 9.255 -2.093 4.042 1.00 83.44 73 ASN A O 1
ATOM 631 N N . TYR A 1 74 ? 7.111 -1.820 4.648 1.00 84.31 74 TYR A N 1
ATOM 632 C CA . TYR A 1 74 ? 6.577 -2.056 3.307 1.00 84.31 74 TYR A CA 1
ATOM 633 C C . TYR A 1 74 ? 6.956 -0.941 2.328 1.00 84.31 74 TYR A C 1
ATOM 635 O O . TYR A 1 74 ? 7.365 -1.224 1.209 1.00 84.31 74 TYR A O 1
ATOM 643 N N . LEU A 1 75 ? 6.857 0.325 2.746 1.00 80.31 75 LEU A N 1
ATOM 644 C CA . LEU A 1 75 ? 7.290 1.452 1.915 1.00 80.31 75 LEU A CA 1
ATOM 645 C C . LEU A 1 75 ? 8.790 1.379 1.611 1.00 80.31 75 LEU A C 1
ATOM 647 O O . LEU A 1 75 ? 9.185 1.628 0.479 1.00 80.31 75 LEU A O 1
ATOM 651 N N . LEU A 1 76 ? 9.599 0.986 2.598 1.00 82.62 76 LEU A N 1
ATOM 652 C CA . LEU A 1 76 ? 11.033 0.786 2.425 1.00 82.62 76 LEU A CA 1
ATOM 653 C C . LEU A 1 76 ? 11.340 -0.364 1.452 1.00 82.62 76 LEU A C 1
ATOM 655 O O . LEU A 1 76 ? 12.233 -0.226 0.628 1.00 82.62 76 LEU A O 1
ATOM 659 N N . GLU A 1 77 ? 10.608 -1.482 1.523 1.00 84.50 77 GLU A N 1
ATOM 660 C CA . GLU A 1 77 ? 10.736 -2.609 0.582 1.00 84.50 77 GLU A CA 1
ATOM 661 C C . GLU A 1 77 ? 10.435 -2.164 -0.856 1.00 84.50 77 GLU A C 1
ATOM 663 O O . GLU A 1 77 ? 11.236 -2.421 -1.750 1.00 84.50 77 GLU A O 1
ATOM 668 N N . VAL A 1 78 ? 9.338 -1.428 -1.062 1.00 80.38 78 VAL A N 1
ATOM 669 C CA . VAL A 1 78 ? 8.950 -0.891 -2.377 1.00 80.38 78 VAL A CA 1
ATOM 670 C C . VAL A 1 78 ? 9.991 0.098 -2.914 1.00 80.38 78 VAL A C 1
ATOM 672 O O . VAL A 1 78 ? 10.381 0.009 -4.075 1.00 80.38 78 VAL A O 1
ATOM 675 N N . GLU A 1 79 ? 10.484 1.017 -2.080 1.00 73.81 79 GLU A N 1
ATOM 676 C CA . GLU A 1 79 ? 11.516 1.987 -2.477 1.00 73.81 79 GLU A CA 1
ATOM 677 C C . GLU A 1 79 ? 12.837 1.296 -2.858 1.00 73.81 79 GLU A C 1
ATOM 679 O O . GLU A 1 79 ? 13.487 1.677 -3.835 1.00 73.81 79 GLU A O 1
ATOM 684 N N . LEU A 1 80 ? 13.216 0.243 -2.128 1.00 73.06 80 LEU A N 1
ATOM 685 C CA . LEU A 1 80 ? 14.420 -0.535 -2.414 1.00 73.06 80 LEU A CA 1
ATOM 686 C C . LEU A 1 80 ? 14.268 -1.380 -3.689 1.00 73.06 80 LEU A C 1
ATOM 688 O O . LEU A 1 80 ? 15.211 -1.479 -4.474 1.00 73.06 80 LEU A O 1
ATOM 692 N N . GLU A 1 81 ? 13.090 -1.968 -3.928 1.00 72.88 81 GLU A N 1
ATOM 693 C CA . GLU A 1 81 ? 12.772 -2.655 -5.187 1.00 72.88 81 GLU A CA 1
ATOM 694 C C . GLU A 1 81 ? 12.911 -1.705 -6.383 1.00 72.88 81 GLU A C 1
ATOM 696 O O . GLU A 1 81 ? 13.569 -2.061 -7.363 1.00 72.88 81 GLU A O 1
ATOM 701 N N . GLU A 1 82 ? 12.388 -0.477 -6.284 1.00 68.25 82 GLU A N 1
ATOM 702 C CA . GLU A 1 82 ? 12.565 0.560 -7.309 1.00 68.25 82 GLU A CA 1
ATOM 703 C C . GLU A 1 82 ? 14.036 0.951 -7.510 1.00 68.25 82 GLU A C 1
ATOM 705 O O . GLU A 1 82 ? 14.454 1.264 -8.627 1.00 68.25 82 GLU A O 1
ATOM 710 N N . GLU A 1 83 ? 14.855 0.948 -6.459 1.00 69.38 83 GLU A N 1
ATOM 711 C CA . GLU A 1 83 ? 16.288 1.217 -6.585 1.00 69.38 83 GLU A CA 1
ATOM 712 C C . GLU A 1 83 ? 17.026 0.085 -7.318 1.00 69.38 83 GLU A C 1
ATOM 714 O O . GLU A 1 83 ? 17.861 0.352 -8.190 1.00 69.38 83 GLU A O 1
ATOM 719 N N . ILE A 1 84 ? 16.666 -1.176 -7.048 1.00 69.06 84 ILE A N 1
ATOM 720 C CA . ILE A 1 84 ? 17.266 -2.360 -7.682 1.00 69.06 84 ILE A CA 1
ATOM 721 C C . ILE A 1 84 ? 17.060 -2.351 -9.203 1.00 69.06 84 ILE A C 1
ATOM 723 O O . ILE A 1 84 ? 17.975 -2.734 -9.937 1.00 69.06 84 ILE A O 1
ATOM 727 N N . VAL A 1 85 ? 15.916 -1.878 -9.710 1.00 67.31 85 VAL A N 1
ATOM 728 C CA . VAL A 1 85 ? 15.666 -1.810 -11.165 1.00 67.31 85 VAL A CA 1
ATOM 729 C C . VAL A 1 85 ? 16.364 -0.642 -11.869 1.00 67.31 85 VAL A C 1
ATOM 731 O O . VAL A 1 85 ? 16.607 -0.731 -13.075 1.00 67.31 85 VAL A O 1
ATOM 734 N N . LYS A 1 86 ? 16.803 0.407 -11.156 1.00 74.81 86 LYS A N 1
ATOM 735 C CA . LYS A 1 86 ? 17.491 1.561 -11.775 1.00 74.81 86 LYS A CA 1
ATOM 736 C C . LYS A 1 86 ? 18.815 1.177 -12.433 1.00 74.81 86 LYS A C 1
ATOM 738 O O . LYS A 1 86 ? 19.099 1.631 -13.539 1.00 74.81 86 LYS A O 1
ATOM 743 N N . GLY A 1 87 ? 19.618 0.326 -11.795 1.00 76.56 87 GLY A N 1
ATOM 744 C CA . GLY A 1 87 ? 20.900 -0.137 -12.346 1.00 76.56 87 GLY A CA 1
ATOM 745 C C . GLY A 1 87 ? 20.750 -0.858 -13.699 1.00 76.56 87 GLY A C 1
ATOM 746 O O . GLY A 1 87 ? 21.366 -0.440 -14.684 1.00 76.56 87 GLY A O 1
ATOM 747 N N . PRO A 1 88 ? 19.900 -1.897 -13.787 1.00 76.62 88 PRO A N 1
ATOM 748 C CA . PRO A 1 88 ? 19.527 -2.546 -15.041 1.00 76.62 88 PRO A CA 1
ATOM 749 C C . PRO A 1 88 ? 18.934 -1.590 -16.084 1.00 76.62 88 PRO A C 1
ATOM 751 O O . PRO A 1 88 ? 19.315 -1.675 -17.250 1.00 76.62 88 PRO A O 1
ATOM 754 N N . MET A 1 89 ? 18.067 -0.648 -15.690 1.00 75.56 89 MET A N 1
ATOM 755 C CA . MET A 1 89 ? 17.509 0.357 -16.609 1.00 75.56 89 MET A CA 1
ATOM 756 C C . MET A 1 89 ? 18.594 1.259 -17.214 1.00 75.56 89 MET A C 1
ATOM 758 O O . MET A 1 89 ? 18.583 1.514 -18.417 1.00 75.56 89 MET A O 1
ATOM 762 N N . ILE A 1 90 ? 19.565 1.703 -16.409 1.00 77.19 90 ILE A N 1
ATOM 763 C CA . ILE A 1 90 ? 20.708 2.503 -16.876 1.00 77.19 90 ILE A CA 1
ATOM 764 C C . ILE A 1 90 ? 21.596 1.678 -17.815 1.00 77.19 90 ILE A C 1
ATOM 766 O O . ILE A 1 90 ? 22.009 2.168 -18.867 1.00 77.19 90 ILE A O 1
ATOM 770 N N . ALA A 1 91 ? 21.885 0.422 -17.463 1.00 80.00 91 ALA A N 1
ATOM 771 C CA . ALA A 1 91 ? 22.673 -0.473 -18.307 1.00 80.00 91 ALA A CA 1
ATOM 772 C C . ALA A 1 91 ? 21.980 -0.741 -19.653 1.00 80.00 91 ALA A C 1
ATOM 774 O O . ALA A 1 91 ? 22.636 -0.718 -20.694 1.00 80.00 91 ALA A O 1
ATOM 775 N N . TRP A 1 92 ? 20.660 -0.930 -19.647 1.00 77.00 92 TRP A N 1
ATOM 776 C CA . TRP A 1 92 ? 19.850 -1.067 -20.855 1.00 77.00 92 TRP A CA 1
ATOM 777 C C . TRP A 1 92 ? 19.916 0.186 -21.724 1.00 77.00 92 TRP A C 1
ATOM 779 O O . TRP A 1 92 ? 20.283 0.094 -22.893 1.00 77.00 92 TRP A O 1
ATOM 789 N N . ALA A 1 93 ? 19.648 1.361 -21.148 1.00 80.06 93 ALA A N 1
ATOM 790 C CA . ALA A 1 93 ? 19.716 2.631 -21.864 1.00 80.06 93 ALA A CA 1
ATOM 791 C C . ALA A 1 93 ? 21.095 2.860 -22.497 1.00 80.06 93 ALA A C 1
ATOM 793 O O . ALA A 1 93 ? 21.191 3.306 -23.638 1.00 80.06 93 ALA A O 1
ATOM 794 N N . ARG A 1 94 ? 22.168 2.482 -21.790 1.00 79.06 94 ARG A N 1
ATOM 795 C CA . ARG A 1 94 ? 23.539 2.577 -22.301 1.00 79.06 94 ARG A CA 1
ATOM 796 C C . ARG A 1 94 ? 23.831 1.587 -23.429 1.00 79.06 94 ARG A C 1
ATOM 798 O O . ARG A 1 94 ? 24.525 1.946 -24.372 1.00 79.06 94 ARG A O 1
ATOM 805 N N . ASN A 1 95 ? 23.352 0.351 -23.318 1.00 79.56 95 ASN A N 1
ATOM 806 C CA . ASN A 1 95 ? 23.669 -0.717 -24.269 1.00 79.56 95 ASN A CA 1
ATOM 807 C C . ASN A 1 95 ? 22.793 -0.670 -25.530 1.00 79.56 95 ASN A C 1
ATOM 809 O O . ASN A 1 95 ? 23.262 -1.026 -26.607 1.00 79.56 95 ASN A O 1
ATOM 813 N N . VAL A 1 96 ? 21.535 -0.246 -25.395 1.00 77.06 96 VAL A N 1
ATOM 814 C CA . VAL A 1 96 ? 20.529 -0.226 -26.471 1.00 77.06 96 VAL A CA 1
ATOM 815 C C . VAL A 1 96 ? 20.350 1.181 -27.059 1.00 77.06 96 V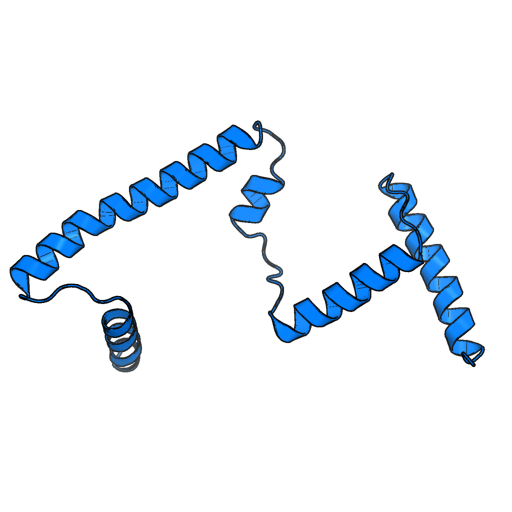AL A C 1
ATOM 817 O O . VAL A 1 96 ? 19.888 1.319 -28.186 1.00 77.06 96 VAL A O 1
ATOM 820 N N . GLY A 1 97 ? 20.750 2.234 -26.337 1.00 79.94 97 GLY A N 1
ATOM 821 C CA . GLY A 1 97 ? 20.682 3.626 -26.803 1.00 79.94 97 GLY A CA 1
ATOM 822 C C . GLY A 1 97 ? 19.323 4.306 -26.601 1.00 79.94 97 GLY A C 1
ATOM 823 O O . GLY A 1 97 ? 19.153 5.454 -27.006 1.00 79.94 97 GLY A O 1
ATOM 824 N N . HIS A 1 98 ? 18.369 3.628 -25.956 1.00 73.06 98 HIS A N 1
ATOM 825 C CA . HIS A 1 98 ? 17.031 4.141 -25.656 1.00 73.06 98 HIS A CA 1
ATOM 826 C C . HIS A 1 98 ? 16.601 3.747 -24.236 1.00 73.06 98 HIS A C 1
ATOM 828 O O . HIS A 1 98 ? 16.884 2.638 -23.780 1.00 73.06 98 HIS A O 1
ATOM 834 N N . ASN A 1 99 ? 15.920 4.657 -23.532 1.00 73.19 99 ASN A N 1
ATOM 835 C CA . ASN A 1 99 ? 15.376 4.387 -22.198 1.00 73.19 99 ASN A CA 1
ATOM 836 C C . ASN A 1 99 ? 14.223 3.380 -22.268 1.00 73.19 99 ASN A C 1
ATOM 838 O O . ASN A 1 99 ? 13.493 3.327 -23.255 1.00 73.19 99 ASN A O 1
ATOM 842 N N . ILE A 1 100 ? 14.027 2.621 -21.188 1.00 68.12 100 ILE A N 1
ATOM 843 C CA . ILE A 1 100 ? 12.839 1.781 -21.028 1.00 68.12 100 ILE A CA 1
ATOM 844 C C . ILE A 1 100 ? 11.662 2.706 -20.719 1.00 68.12 100 ILE A C 1
ATOM 846 O O . ILE A 1 100 ? 11.542 3.213 -19.604 1.00 68.12 100 ILE A O 1
ATOM 850 N N . ASN A 1 101 ? 10.821 2.954 -21.719 1.00 75.31 101 ASN A N 1
ATOM 851 C CA . ASN A 1 101 ? 9.515 3.560 -21.516 1.00 75.31 101 ASN A CA 1
ATOM 852 C C . ASN A 1 101 ? 8.522 2.453 -21.137 1.00 75.31 101 ASN A C 1
ATOM 854 O O . ASN A 1 101 ? 8.415 1.457 -21.850 1.00 75.31 101 ASN A O 1
ATOM 858 N N . LEU A 1 102 ? 7.829 2.618 -20.011 1.00 66.38 102 LEU A N 1
ATOM 859 C CA . LEU A 1 102 ? 6.924 1.616 -19.439 1.00 66.38 102 LEU A CA 1
ATOM 860 C C . LEU A 1 102 ? 5.823 1.213 -20.432 1.00 66.38 102 LEU A C 1
ATOM 862 O O . LEU A 1 102 ? 5.611 0.021 -20.642 1.00 66.38 102 LEU A O 1
ATOM 866 N N . ASP A 1 103 ? 5.228 2.190 -21.122 1.00 71.44 103 ASP A N 1
ATOM 867 C CA . ASP A 1 103 ? 4.161 1.964 -22.108 1.00 71.44 103 ASP A CA 1
ATOM 868 C C . ASP A 1 103 ? 4.654 1.159 -23.326 1.00 71.44 103 ASP A C 1
ATOM 870 O O . ASP A 1 103 ? 3.967 0.278 -23.847 1.00 71.44 103 ASP A O 1
ATOM 874 N N . GLU A 1 104 ? 5.873 1.442 -23.795 1.00 69.44 104 GLU A N 1
ATOM 875 C CA . GLU A 1 104 ? 6.481 0.725 -24.921 1.00 69.44 104 GLU A CA 1
ATOM 876 C C . GLU A 1 104 ? 6.947 -0.672 -24.507 1.00 69.44 104 GLU A C 1
ATOM 878 O O . GLU A 1 104 ? 6.806 -1.626 -25.271 1.00 69.44 104 GLU A O 1
ATOM 883 N N . 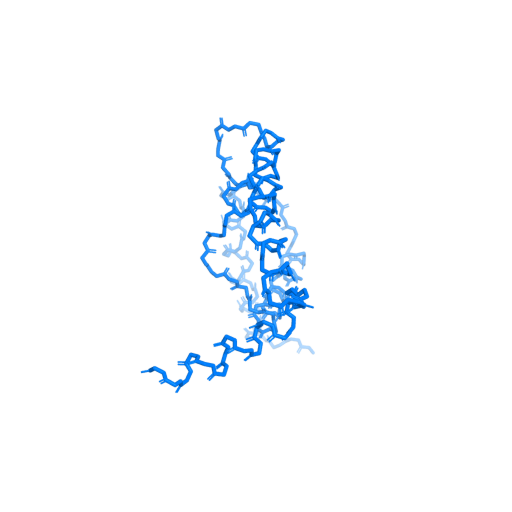TRP A 1 105 ? 7.472 -0.809 -23.291 1.00 71.62 105 TRP A N 1
ATOM 884 C CA . TRP A 1 105 ? 7.933 -2.080 -22.749 1.00 71.62 105 TRP A CA 1
ATOM 885 C C . TRP A 1 105 ? 6.773 -3.047 -22.513 1.00 71.62 105 TRP A C 1
ATOM 887 O O . TRP A 1 105 ? 6.857 -4.203 -22.922 1.00 71.62 105 TRP A O 1
ATOM 897 N N . GLU A 1 106 ? 5.665 -2.575 -21.937 1.00 69.00 106 GLU A N 1
ATOM 898 C CA . GLU A 1 106 ? 4.450 -3.372 -21.756 1.00 69.00 106 GLU A CA 1
ATOM 899 C C . GLU A 1 106 ? 3.881 -3.836 -23.105 1.00 69.00 106 GLU A C 1
ATOM 901 O O . GLU A 1 106 ? 3.502 -5.003 -23.255 1.00 69.00 106 GLU A O 1
ATOM 906 N N . LYS A 1 107 ? 3.905 -2.966 -24.124 1.00 74.31 107 LYS A N 1
ATOM 907 C CA . LYS A 1 107 ? 3.512 -3.310 -25.496 1.00 74.31 107 LYS A CA 1
ATOM 908 C C . LYS A 1 107 ? 4.418 -4.385 -26.108 1.00 74.31 107 LYS A C 1
ATOM 910 O O . LYS A 1 107 ? 3.922 -5.388 -26.612 1.00 74.31 107 LYS A O 1
ATOM 915 N N . ILE A 1 108 ? 5.739 -4.225 -26.018 1.00 69.31 108 ILE A N 1
ATOM 916 C CA . ILE A 1 108 ? 6.716 -5.206 -26.521 1.00 69.31 108 ILE A CA 1
ATOM 917 C C . ILE A 1 108 ? 6.572 -6.547 -25.788 1.00 69.31 108 ILE A C 1
ATOM 919 O O . ILE A 1 108 ? 6.657 -7.605 -26.412 1.00 69.31 108 ILE A O 1
ATOM 923 N N . TRP A 1 109 ? 6.346 -6.522 -24.475 1.00 67.06 109 TRP A N 1
ATOM 924 C CA . TRP A 1 109 ? 6.161 -7.721 -23.659 1.00 67.06 109 TRP A CA 1
ATOM 925 C C . TRP A 1 109 ? 4.878 -8.473 -24.033 1.00 67.06 109 TRP A C 1
ATOM 927 O O . TRP A 1 109 ? 4.908 -9.683 -24.249 1.00 67.06 109 TRP A O 1
ATOM 937 N N . THR A 1 110 ? 3.759 -7.763 -24.192 1.00 68.06 110 THR A N 1
ATOM 938 C CA . THR A 1 110 ? 2.468 -8.359 -24.583 1.00 68.06 110 THR A CA 1
ATOM 939 C C . THR A 1 110 ? 2.422 -8.829 -26.038 1.00 68.06 110 THR A C 1
ATOM 941 O O . THR A 1 110 ? 1.714 -9.793 -26.342 1.00 68.06 110 THR A O 1
ATOM 944 N N . GLU A 1 111 ? 3.168 -8.193 -26.941 1.00 72.44 111 GLU A N 1
ATOM 945 C CA . GLU A 1 111 ? 3.314 -8.630 -28.333 1.00 72.44 111 GLU A CA 1
ATOM 946 C C . GLU A 1 111 ? 4.215 -9.871 -28.447 1.00 72.44 111 GLU A C 1
ATOM 948 O O . GLU A 1 111 ? 3.846 -10.828 -29.128 1.00 72.44 111 GLU A O 1
ATOM 953 N N . ASN A 1 112 ? 5.343 -9.914 -27.727 1.00 62.22 112 ASN A N 1
ATOM 954 C CA . ASN A 1 112 ? 6.276 -11.047 -27.776 1.00 62.22 112 ASN A CA 1
ATOM 955 C C . ASN A 1 112 ? 5.815 -12.269 -26.971 1.00 62.22 112 ASN A C 1
ATOM 957 O O . ASN A 1 112 ? 6.109 -13.395 -27.369 1.00 62.22 112 ASN A O 1
ATOM 961 N N . TRP A 1 113 ? 5.034 -12.089 -25.900 1.00 49.78 113 TRP A N 1
ATOM 962 C CA . TRP A 1 113 ? 4.402 -13.200 -25.173 1.00 49.78 113 TRP A CA 1
ATOM 963 C C . TRP A 1 113 ? 3.493 -14.053 -26.074 1.00 49.78 113 TRP A C 1
ATOM 965 O O . TRP A 1 113 ? 3.309 -15.235 -25.819 1.00 49.78 113 TRP A O 1
ATOM 975 N N . LYS A 1 114 ? 2.945 -13.485 -27.158 1.00 50.75 114 LYS A N 1
ATOM 976 C CA . LYS A 1 114 ? 2.106 -14.215 -28.127 1.00 50.75 114 LYS A CA 1
ATOM 977 C C . LYS A 1 114 ? 2.902 -15.031 -29.154 1.00 50.75 114 LYS A C 1
ATOM 979 O O . LYS A 1 114 ? 2.291 -15.752 -29.938 1.00 50.75 114 LYS A O 1
ATOM 984 N N . LEU A 1 115 ? 4.227 -14.877 -29.196 1.00 50.16 115 LEU A N 1
ATOM 985 C CA . LEU A 1 115 ? 5.124 -15.571 -30.128 1.00 50.16 115 LEU A CA 1
ATOM 986 C C . LEU A 1 115 ? 5.814 -16.798 -29.504 1.00 50.16 115 LEU A C 1
ATOM 988 O O . LEU A 1 115 ? 6.589 -17.459 -30.194 1.00 50.16 115 LEU A O 1
ATOM 992 N N . THR A 1 116 ? 5.534 -17.104 -28.232 1.00 41.41 116 THR A N 1
ATOM 993 C CA . THR A 1 116 ? 5.935 -18.351 -27.550 1.00 41.41 116 THR A CA 1
ATOM 994 C C . THR A 1 116 ? 4.701 -19.194 -27.259 1.00 41.41 116 THR A C 1
ATOM 996 O O . THR A 1 116 ? 4.787 -20.429 -27.431 1.00 41.41 116 THR A O 1
#

Sequence (116 aa):
YPNIRDIEKMIRYKELVDERTKRKGIILDWWAYMQIQVKFKKDSKEQGIDKEVQKLDQILTGKDIKFITRTYNYLLEVELEEEIVKGPMIAWARNVGHNINLDEWEKIWTENWKLT

pLDDT: mean 70.33, std 9.25, range [40.41, 84.5]

Secondary structure (DSSP, 8-state):
---HHHHHHHHHHHHHHHHHHHHTT----HHHHHHHHHHHHH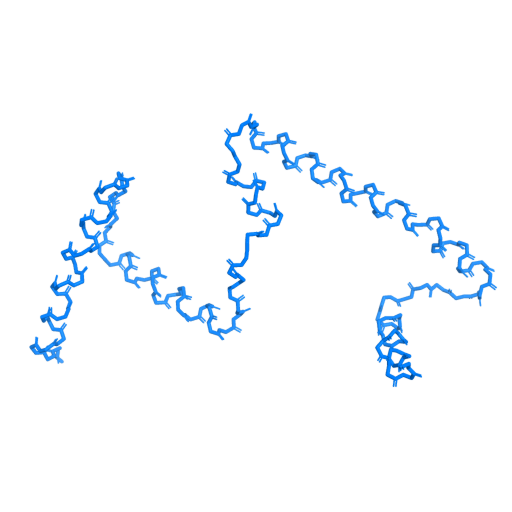HIIIII---S--HHHHHHH-SSS-HHHHHHHHHHHHHHHHHHHHHHHHHHHHHHSS---HHHHHHHHHHHGGG-

Organism: NCBI:txid3147026

Radius of gyration: 24.63 Å; chains: 1; bounding box: 70×23×50 Å